Protein AF-A0A3C0UJK7-F1 (afdb_monomer_lite)

Radius of gyration: 13.97 Å; chains: 1; bounding box: 27×34×37 Å

Structure (mmCIF, N/CA/C/O backbone):
data_AF-A0A3C0UJK7-F1
#
_entry.id   AF-A0A3C0UJK7-F1
#
loop_
_atom_site.group_PDB
_atom_site.id
_atom_site.type_symbol
_atom_site.label_atom_id
_atom_site.label_alt_id
_atom_site.label_comp_id
_atom_site.label_asym_id
_atom_site.label_entity_id
_atom_site.label_seq_id
_atom_site.pdbx_PDB_ins_code
_atom_site.Cartn_x
_atom_site.Cartn_y
_atom_site.Cartn_z
_atom_site.occupancy
_atom_site.B_iso_or_equiv
_atom_site.auth_seq_id
_atom_site.auth_comp_id
_atom_site.auth_asym_id
_atom_site.auth_atom_id
_atom_site.pdbx_PDB_model_num
ATOM 1 N N . MET A 1 1 ? -7.680 -0.483 8.257 1.00 69.38 1 MET A N 1
ATOM 2 C CA . MET A 1 1 ? -8.378 0.670 8.880 1.00 69.38 1 MET A CA 1
ATOM 3 C C . MET A 1 1 ? -8.094 0.639 10.379 1.00 69.38 1 MET A C 1
ATOM 5 O O . MET A 1 1 ? -7.902 -0.456 10.890 1.00 69.38 1 MET A O 1
ATOM 9 N N . ILE A 1 2 ? -7.975 1.785 11.055 1.00 78.62 2 ILE A N 1
ATOM 10 C CA . ILE A 1 2 ? -7.679 1.851 12.499 1.00 78.62 2 ILE A CA 1
ATOM 11 C C . ILE A 1 2 ? -8.901 2.431 13.205 1.00 78.62 2 ILE A C 1
ATOM 13 O O . ILE A 1 2 ? -9.400 3.484 12.800 1.00 78.62 2 ILE A O 1
ATOM 17 N N . ASP A 1 3 ? -9.385 1.743 14.233 1.00 85.81 3 ASP A N 1
ATOM 18 C CA . ASP A 1 3 ? -10.406 2.284 15.123 1.00 85.81 3 ASP A CA 1
ATOM 19 C C . ASP A 1 3 ? -9.814 3.461 15.910 1.00 85.81 3 ASP A C 1
ATOM 21 O O . ASP A 1 3 ? -8.791 3.332 16.577 1.00 85.81 3 ASP A O 1
ATOM 25 N N . LYS A 1 4 ? -10.432 4.641 15.808 1.00 84.81 4 LYS A N 1
ATOM 26 C CA . LYS A 1 4 ? -9.867 5.874 16.380 1.00 84.81 4 LYS A CA 1
ATOM 27 C C . LYS A 1 4 ? -9.924 5.925 17.908 1.00 84.81 4 LYS A C 1
ATOM 29 O O . LYS A 1 4 ? -9.200 6.723 18.491 1.00 84.81 4 LYS A O 1
ATOM 34 N N . MET A 1 5 ? -10.774 5.118 18.541 1.00 92.81 5 MET A N 1
ATOM 35 C CA . MET A 1 5 ? -10.942 5.098 19.996 1.00 92.81 5 MET A CA 1
ATOM 36 C C . MET A 1 5 ? -9.947 4.143 20.653 1.00 92.81 5 MET A C 1
ATOM 38 O O . MET A 1 5 ? -9.366 4.454 21.687 1.00 92.81 5 MET A O 1
ATOM 42 N N . THR A 1 6 ? -9.748 2.980 20.041 1.00 91.25 6 THR A N 1
ATOM 43 C CA . THR A 1 6 ? -8.934 1.879 20.573 1.00 91.25 6 THR A CA 1
ATOM 44 C C . THR A 1 6 ? -7.544 1.807 19.946 1.00 91.25 6 THR A C 1
ATOM 46 O O . THR A 1 6 ? -6.688 1.081 20.447 1.00 91.25 6 THR A O 1
ATOM 49 N N . LEU A 1 7 ? -7.318 2.541 18.849 1.00 90.44 7 LEU A N 1
ATOM 50 C CA . LEU A 1 7 ? -6.112 2.497 18.016 1.00 90.44 7 LEU A CA 1
ATOM 51 C C . LEU A 1 7 ? -5.790 1.096 17.474 1.00 90.44 7 LEU A C 1
ATOM 53 O O . LEU A 1 7 ? -4.673 0.842 17.025 1.00 90.44 7 LEU A O 1
ATOM 57 N N . GLN A 1 8 ? -6.771 0.192 17.476 1.00 90.00 8 GLN A N 1
ATOM 58 C CA . GLN A 1 8 ? -6.605 -1.165 16.977 1.00 90.00 8 GLN A CA 1
ATOM 59 C C . GLN A 1 8 ? -6.885 -1.237 15.471 1.00 90.00 8 GLN A C 1
ATOM 61 O O . GLN A 1 8 ? -7.782 -0.548 14.966 1.00 90.00 8 GLN A O 1
ATOM 66 N N . PRO A 1 9 ? -6.153 -2.081 14.725 1.00 82.12 9 PRO A N 1
ATOM 67 C CA . PRO A 1 9 ? -6.492 -2.371 13.344 1.00 82.12 9 PRO A CA 1
ATOM 68 C C . PRO A 1 9 ? -7.827 -3.124 13.286 1.00 82.12 9 PRO A C 1
ATOM 70 O O . PRO A 1 9 ? -7.991 -4.183 13.879 1.00 82.12 9 PRO A O 1
ATOM 73 N N . THR A 1 10 ? -8.785 -2.590 12.534 1.00 81.81 10 THR A N 1
ATOM 74 C CA . THR A 1 10 ? -10.088 -3.231 12.282 1.00 81.81 10 THR A CA 1
ATOM 75 C C . THR A 1 10 ? -10.097 -4.059 11.006 1.00 81.81 10 THR A C 1
ATOM 77 O O . THR A 1 10 ? -10.996 -4.862 10.782 1.00 81.81 10 THR A O 1
ATOM 80 N N . GLN A 1 11 ? -9.102 -3.853 10.143 1.00 80.56 11 GLN A N 1
ATOM 81 C CA . GLN A 1 11 ? -8.991 -4.541 8.867 1.00 80.56 11 GLN A CA 1
ATOM 82 C C . GLN A 1 11 ? -7.532 -4.622 8.440 1.00 80.56 11 GLN A C 1
ATOM 84 O O . GLN A 1 11 ? -6.825 -3.605 8.440 1.00 80.56 11 GLN A O 1
ATOM 89 N N . HIS A 1 12 ? -7.142 -5.816 8.002 1.00 81.19 12 HIS A N 1
ATOM 90 C CA . HIS A 1 12 ? -5.869 -6.100 7.357 1.00 81.19 12 HIS A CA 1
ATOM 91 C C . HIS A 1 12 ? -6.089 -6.271 5.855 1.00 81.19 12 HIS A C 1
ATOM 93 O O . HIS A 1 12 ? -7.027 -6.944 5.433 1.00 81.19 12 HIS A O 1
ATOM 99 N N . ILE A 1 13 ? -5.224 -5.656 5.053 1.00 81.00 13 ILE A N 1
ATOM 100 C CA . ILE A 1 13 ? -5.231 -5.786 3.597 1.00 81.00 13 ILE A CA 1
ATOM 101 C C . ILE A 1 13 ? -3.909 -6.432 3.201 1.00 81.00 13 ILE A C 1
ATOM 103 O O . ILE A 1 13 ? -2.842 -5.890 3.488 1.00 81.00 13 ILE A O 1
ATOM 107 N N . LEU A 1 14 ? -3.983 -7.597 2.561 1.00 80.62 14 LEU A N 1
ATOM 108 C CA . LEU A 1 14 ? -2.811 -8.290 2.045 1.00 80.62 14 LEU A CA 1
ATOM 109 C C . LEU A 1 14 ? -2.516 -7.786 0.638 1.00 80.62 14 LEU A C 1
ATOM 111 O O . LEU A 1 14 ? -3.211 -8.108 -0.322 1.00 80.62 14 LEU A O 1
ATOM 115 N N . LEU A 1 15 ? -1.460 -6.991 0.524 1.00 73.56 15 LEU A N 1
ATOM 116 C CA . LEU A 1 15 ? -0.950 -6.534 -0.757 1.00 73.56 15 LEU A CA 1
ATOM 117 C C . LEU A 1 15 ? 0.153 -7.505 -1.179 1.00 73.56 15 LEU A C 1
ATOM 119 O O . LEU A 1 15 ? 1.076 -7.767 -0.415 1.00 73.56 15 LEU A O 1
ATOM 123 N N . GLY A 1 16 ? 0.064 -8.059 -2.392 1.00 77.94 16 GLY A N 1
ATOM 124 C CA . GLY A 1 16 ? 1.009 -9.061 -2.916 1.00 77.94 16 GLY A CA 1
ATOM 125 C C . GLY A 1 16 ? 2.447 -8.560 -3.131 1.00 77.94 16 GLY A C 1
ATOM 126 O O . GLY A 1 16 ? 3.246 -9.234 -3.777 1.00 77.94 16 GLY A O 1
ATOM 127 N N . GLN A 1 17 ? 2.776 -7.367 -2.637 1.00 78.00 17 GLN A N 1
ATOM 128 C CA . GLN A 1 17 ? 4.117 -6.802 -2.611 1.00 78.00 17 GLN A CA 1
ATOM 129 C C . GLN A 1 17 ? 4.257 -5.817 -1.438 1.00 78.00 17 GLN A C 1
ATOM 131 O O . GLN A 1 17 ? 3.265 -5.192 -1.050 1.00 78.00 17 GLN A O 1
ATOM 136 N N . PRO A 1 18 ? 5.477 -5.633 -0.906 1.00 83.69 18 PRO A N 1
ATOM 137 C CA . PRO A 1 18 ? 5.739 -4.608 0.092 1.00 83.69 18 PRO A CA 1
ATOM 138 C C . PRO A 1 18 ? 5.614 -3.203 -0.513 1.00 83.69 18 PRO A C 1
ATOM 140 O O . PRO A 1 18 ? 6.023 -2.958 -1.654 1.00 83.69 18 PRO A O 1
ATOM 143 N N . LEU A 1 19 ? 5.064 -2.287 0.282 1.00 84.31 19 LEU A N 1
ATOM 144 C CA . LEU A 1 19 ? 4.971 -0.861 -0.012 1.00 84.31 19 LEU A CA 1
ATOM 145 C 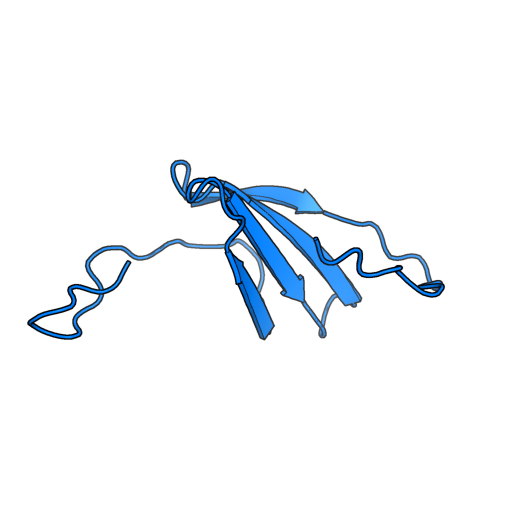C . LEU A 1 19 ? 5.624 -0.078 1.123 1.00 84.31 19 LEU A C 1
ATOM 147 O O . LEU A 1 19 ? 5.355 -0.347 2.293 1.00 84.31 19 LEU A O 1
ATOM 151 N N . ASP A 1 20 ? 6.439 0.903 0.766 1.00 89.31 20 ASP A N 1
ATOM 152 C CA . ASP A 1 20 ? 7.153 1.773 1.699 1.00 89.31 20 ASP A CA 1
ATOM 153 C C . ASP A 1 20 ? 6.302 2.978 2.101 1.00 89.31 20 ASP A C 1
ATOM 155 O O . ASP A 1 20 ? 6.409 3.507 3.205 1.00 89.31 20 ASP A O 1
ATOM 159 N N . THR A 1 21 ? 5.447 3.449 1.194 1.00 88.44 21 THR A N 1
ATOM 160 C CA . THR A 1 21 ? 4.587 4.611 1.438 1.00 88.44 21 THR A CA 1
ATOM 161 C C . THR A 1 21 ? 3.220 4.389 0.822 1.00 88.44 21 THR A C 1
ATOM 163 O O . THR A 1 21 ? 3.108 3.792 -0.246 1.00 88.44 21 THR A O 1
ATOM 166 N N . ILE A 1 22 ? 2.172 4.867 1.494 1.00 88.62 22 ILE A N 1
ATOM 167 C CA . ILE A 1 22 ? 0.789 4.807 1.015 1.00 88.62 22 ILE A CA 1
ATOM 168 C C . ILE A 1 22 ? 0.161 6.195 1.158 1.00 88.62 22 ILE A C 1
ATOM 170 O O . ILE A 1 22 ? 0.128 6.762 2.250 1.00 88.62 22 ILE A O 1
ATOM 174 N N . HIS A 1 23 ? -0.372 6.723 0.059 1.00 90.12 23 HIS A N 1
ATOM 175 C CA . HIS A 1 23 ? -1.101 7.985 0.000 1.00 90.12 23 HIS A CA 1
ATOM 176 C C . HIS A 1 23 ? -2.571 7.725 -0.319 1.00 90.12 23 HIS A C 1
ATOM 178 O O . HIS A 1 23 ? -2.896 7.199 -1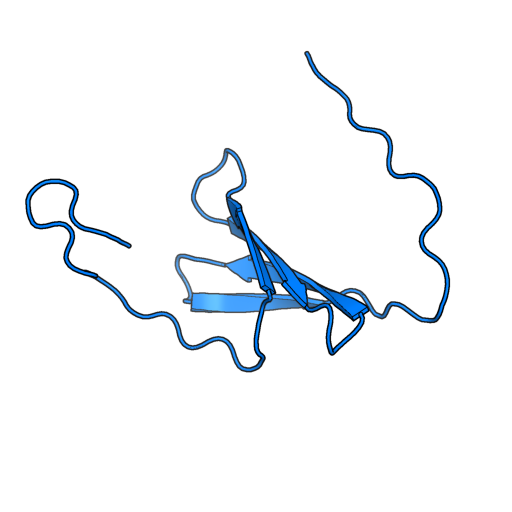.380 1.00 90.12 23 HIS A O 1
ATOM 184 N N . LEU A 1 24 ? -3.467 8.111 0.586 1.00 89.31 24 LEU A N 1
ATOM 185 C CA . LEU A 1 24 ? -4.909 8.021 0.364 1.00 89.31 24 LEU A CA 1
ATOM 186 C C . LEU A 1 24 ? -5.363 9.092 -0.633 1.00 89.31 24 LEU A C 1
ATOM 188 O O . LEU A 1 24 ? -5.013 10.265 -0.484 1.00 89.31 24 LEU A O 1
ATOM 192 N N . LEU A 1 25 ? -6.163 8.701 -1.626 1.00 86.44 25 LEU A N 1
ATOM 193 C CA . LEU A 1 25 ? -6.816 9.660 -2.511 1.00 86.44 25 LEU A CA 1
ATOM 194 C C . LEU A 1 25 ? -8.023 10.314 -1.815 1.00 86.44 25 LEU A C 1
ATOM 196 O O . LEU A 1 25 ? -8.652 9.692 -0.955 1.00 86.44 25 LEU A O 1
ATOM 200 N N . PRO A 1 26 ? -8.421 11.535 -2.226 1.00 88.25 26 PRO A N 1
ATOM 201 C CA . PRO A 1 26 ? -9.557 12.244 -1.628 1.00 88.25 26 PRO A CA 1
ATOM 202 C C . PRO A 1 26 ? -10.896 11.499 -1.702 1.00 88.25 26 PRO A C 1
ATOM 204 O O . PRO A 1 26 ? -11.794 11.786 -0.919 1.00 88.25 26 PRO A O 1
ATOM 207 N N . ASN A 1 27 ? -11.043 10.548 -2.630 1.00 85.19 27 ASN A N 1
ATOM 208 C CA . ASN A 1 27 ? -12.251 9.730 -2.750 1.00 85.19 27 ASN A CA 1
ATOM 209 C C . ASN A 1 27 ? -12.391 8.676 -1.635 1.00 85.19 27 ASN A C 1
ATOM 211 O O . ASN A 1 27 ? -13.446 8.059 -1.525 1.00 85.19 27 ASN A O 1
ATOM 215 N N . GLY A 1 28 ? -11.343 8.440 -0.835 1.00 82.69 28 GLY A N 1
ATOM 216 C CA . GLY A 1 28 ? -11.335 7.489 0.282 1.00 82.69 28 GLY A CA 1
ATOM 217 C C . GLY A 1 28 ? -11.429 6.010 -0.108 1.00 82.69 28 GLY A C 1
ATOM 218 O O . GLY A 1 28 ? -11.351 5.151 0.763 1.00 82.69 28 GLY A O 1
ATOM 219 N N . GLN A 1 29 ? -11.581 5.698 -1.395 1.00 88.31 29 GLN A N 1
ATOM 220 C CA . GLN A 1 29 ? -11.728 4.331 -1.907 1.00 88.31 29 GLN A CA 1
ATOM 221 C C . GLN A 1 29 ? -10.427 3.797 -2.500 1.00 88.31 29 GLN A C 1
ATOM 223 O O . GLN A 1 29 ? -10.257 2.588 -2.653 1.00 88.31 29 GLN A O 1
ATOM 228 N N . GLN A 1 30 ? -9.507 4.698 -2.835 1.00 88.56 30 GLN A N 1
ATOM 229 C CA . GLN A 1 30 ? -8.263 4.362 -3.501 1.00 88.56 30 GLN A CA 1
ATOM 230 C C . GLN A 1 30 ? -7.057 4.933 -2.760 1.00 88.56 30 GLN A C 1
ATOM 232 O O . GLN A 1 30 ? -7.139 5.951 -2.065 1.00 88.56 30 GLN A O 1
ATOM 237 N N . ALA A 1 31 ? -5.915 4.281 -2.945 1.00 89.69 31 ALA A N 1
ATOM 238 C CA . ALA A 1 31 ? -4.623 4.757 -2.479 1.00 89.69 31 ALA A CA 1
ATOM 239 C C . ALA A 1 31 ? -3.544 4.566 -3.549 1.00 89.69 31 ALA A C 1
ATOM 241 O O . ALA A 1 31 ? -3.635 3.665 -4.380 1.00 89.69 31 ALA A O 1
ATOM 242 N N . ILE A 1 32 ? -2.502 5.393 -3.494 1.00 90.62 32 ILE A N 1
ATOM 243 C CA . ILE A 1 32 ? -1.268 5.211 -4.258 1.00 90.62 32 ILE A CA 1
ATOM 244 C C . ILE A 1 32 ? -0.199 4.701 -3.301 1.00 90.62 32 ILE A C 1
ATOM 246 O O . ILE A 1 32 ? 0.153 5.374 -2.335 1.00 90.62 32 ILE A O 1
ATOM 250 N N . GLY A 1 33 ? 0.305 3.505 -3.572 1.00 90.19 33 GLY A N 1
ATOM 251 C CA . GLY A 1 33 ? 1.455 2.918 -2.907 1.00 90.19 33 GLY A CA 1
ATOM 252 C C . GLY A 1 33 ? 2.746 3.201 -3.665 1.00 90.19 33 GLY A C 1
ATOM 253 O O . GLY A 1 33 ? 2.761 3.116 -4.888 1.00 90.19 33 GLY A O 1
ATOM 254 N N . LEU A 1 34 ? 3.834 3.472 -2.954 1.00 89.00 34 LEU A N 1
ATOM 255 C CA . LEU A 1 34 ? 5.195 3.462 -3.488 1.00 89.00 34 LEU A CA 1
ATOM 256 C C . LEU A 1 34 ? 5.907 2.203 -2.993 1.00 89.00 34 LEU A C 1
ATOM 258 O O . LEU A 1 34 ? 5.892 1.927 -1.794 1.00 89.00 34 LEU A O 1
ATOM 262 N N . SER A 1 35 ? 6.546 1.473 -3.904 1.00 85.12 35 SER A N 1
ATOM 263 C CA . SER A 1 35 ? 7.523 0.436 -3.573 1.00 85.12 35 SER A CA 1
ATOM 264 C C . SER A 1 35 ? 8.896 0.896 -4.047 1.00 85.12 35 SER A C 1
ATOM 266 O O . SER A 1 35 ? 9.173 0.894 -5.244 1.00 85.12 35 SER A O 1
ATOM 268 N N . VAL A 1 36 ? 9.765 1.289 -3.122 1.00 79.44 36 VAL A N 1
ATOM 269 C CA . VAL A 1 36 ? 11.159 1.666 -3.377 1.00 79.44 36 VAL A CA 1
ATOM 270 C C . VAL A 1 36 ? 11.939 0.450 -3.863 1.00 79.44 36 VAL A C 1
ATOM 272 O O . VAL A 1 36 ? 12.667 0.550 -4.845 1.00 79.44 36 VAL A O 1
ATOM 275 N N . MET A 1 37 ? 11.721 -0.722 -3.255 1.00 79.69 37 MET A N 1
ATOM 276 C CA . MET A 1 37 ? 12.382 -1.965 -3.674 1.00 79.69 37 MET A CA 1
ATOM 277 C C . MET A 1 37 ? 12.077 -2.338 -5.127 1.00 79.69 37 MET A C 1
ATOM 279 O O . MET A 1 37 ? 12.958 -2.814 -5.838 1.00 79.69 37 MET A O 1
ATOM 283 N N . LYS A 1 38 ? 10.829 -2.144 -5.571 1.00 77.06 38 LYS A N 1
ATOM 284 C CA . LYS A 1 38 ? 10.418 -2.422 -6.957 1.00 77.06 38 LYS A CA 1
ATOM 285 C C . LYS A 1 38 ? 10.443 -1.191 -7.857 1.00 77.06 38 LYS A C 1
ATOM 287 O O . LYS A 1 38 ? 10.082 -1.289 -9.026 1.00 77.06 38 LYS A O 1
ATOM 292 N N . VAL A 1 39 ? 10.854 -0.051 -7.304 1.00 81.56 39 VAL A N 1
ATOM 293 C CA . VAL A 1 39 ? 10.914 1.263 -7.948 1.00 81.56 39 VAL A CA 1
ATOM 294 C C . VAL A 1 39 ? 9.572 1.665 -8.581 1.00 81.56 39 VAL A C 1
ATOM 296 O O . VAL A 1 39 ? 9.558 2.450 -9.514 1.00 81.56 39 VAL A O 1
ATOM 299 N N . ASN A 1 40 ? 8.425 1.150 -8.125 1.00 82.12 40 ASN A N 1
ATOM 300 C CA . ASN A 1 40 ? 7.134 1.318 -8.805 1.00 82.12 40 ASN A CA 1
ATOM 301 C C . ASN A 1 40 ? 6.078 2.030 -7.953 1.00 82.12 40 ASN A C 1
ATOM 303 O O . ASN A 1 40 ? 6.179 2.124 -6.729 1.00 82.12 40 ASN A O 1
ATOM 307 N N . LEU A 1 41 ? 5.046 2.528 -8.633 1.00 88.06 41 LEU A N 1
ATOM 308 C CA . LEU A 1 41 ? 3.824 3.029 -8.019 1.00 88.06 41 LEU A CA 1
ATOM 309 C C . LEU A 1 41 ? 2.710 2.006 -8.228 1.00 88.06 4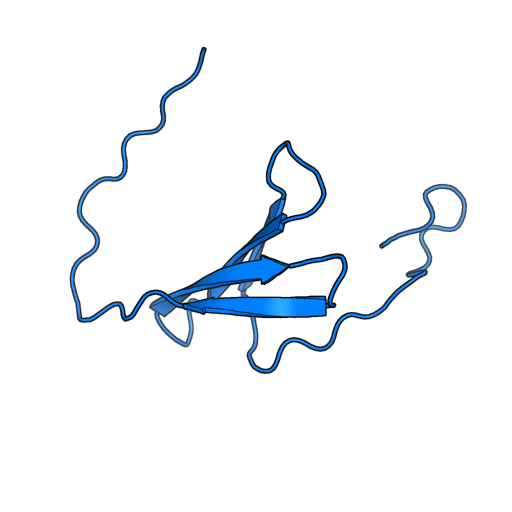1 LEU A C 1
ATOM 311 O O . LEU A 1 41 ? 2.566 1.441 -9.312 1.00 88.06 41 LEU A O 1
ATOM 315 N N . ALA A 1 42 ? 1.904 1.799 -7.197 1.00 88.88 42 ALA A N 1
ATOM 316 C CA . ALA A 1 42 ? 0.758 0.909 -7.201 1.00 88.88 42 ALA A CA 1
ATOM 317 C C . ALA A 1 42 ? -0.521 1.704 -6.952 1.00 88.88 42 ALA A C 1
ATOM 319 O 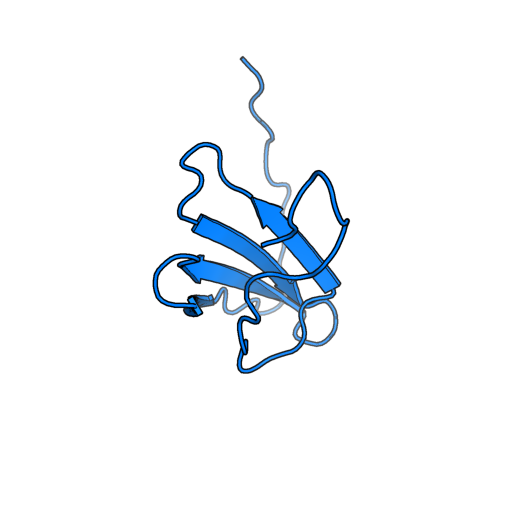O . A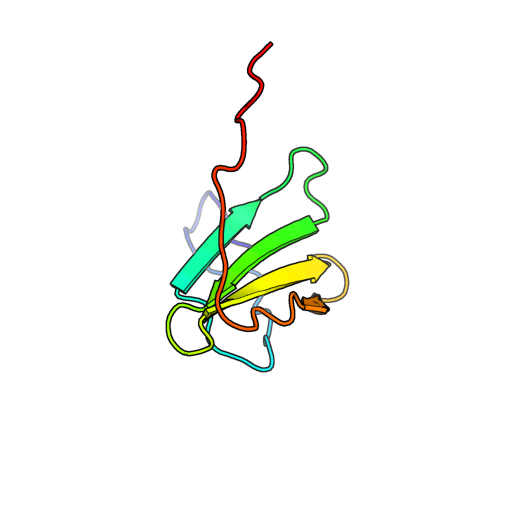LA A 1 42 ? -0.616 2.418 -5.959 1.00 88.88 42 ALA A O 1
ATOM 320 N N . MET A 1 43 ? -1.524 1.550 -7.811 1.00 90.81 43 MET A N 1
ATOM 321 C CA . MET A 1 43 ? -2.889 1.955 -7.484 1.00 90.81 43 MET A CA 1
ATOM 322 C C . MET A 1 43 ? -3.546 0.832 -6.685 1.00 90.81 43 MET A C 1
ATOM 324 O O . MET A 1 43 ? -3.505 -0.329 -7.095 1.00 90.81 43 MET A O 1
ATOM 328 N N . ILE A 1 44 ? -4.149 1.172 -5.553 1.00 88.75 44 ILE A N 1
ATOM 329 C CA . ILE A 1 44 ? -4.744 0.227 -4.609 1.00 88.75 44 ILE A CA 1
ATOM 330 C C . ILE A 1 44 ? -6.224 0.558 -4.481 1.00 88.75 44 ILE A C 1
ATOM 332 O O . ILE A 1 44 ? -6.579 1.691 -4.163 1.00 88.75 44 ILE A O 1
ATOM 336 N N . ASP A 1 45 ? -7.076 -0.436 -4.693 1.00 87.50 45 ASP A N 1
ATOM 337 C CA . ASP A 1 45 ? -8.484 -0.388 -4.309 1.00 87.50 45 ASP A CA 1
ATOM 338 C C . ASP A 1 45 ? -8.605 -0.869 -2.861 1.00 87.50 45 ASP A C 1
ATOM 340 O O . ASP A 1 45 ? -8.306 -2.025 -2.548 1.00 87.50 45 ASP A O 1
ATOM 344 N N . LEU A 1 46 ? -9.010 0.036 -1.972 1.00 85.12 46 LEU A N 1
ATOM 345 C CA . LEU A 1 46 ? -9.101 -0.217 -0.534 1.00 85.12 46 LEU A CA 1
ATOM 346 C C . LEU A 1 46 ? -10.342 -1.034 -0.167 1.00 85.12 46 LEU A C 1
ATOM 348 O O . LEU A 1 46 ? -10.326 -1.726 0.849 1.00 85.12 46 LEU A O 1
ATOM 352 N N . SER A 1 47 ? -11.394 -0.975 -0.988 1.00 84.44 47 SER A N 1
ATOM 353 C CA . SER A 1 47 ? -12.623 -1.747 -0.778 1.00 84.44 47 SER A CA 1
ATOM 354 C C . SER A 1 47 ? -12.413 -3.217 -1.137 1.00 84.44 47 SER A C 1
ATOM 356 O O . SER A 1 47 ? -12.796 -4.107 -0.381 1.00 84.44 47 SER A O 1
ATOM 358 N N . ALA A 1 48 ? -11.726 -3.464 -2.254 1.00 82.94 48 ALA A N 1
ATOM 359 C CA . ALA A 1 48 ? -11.384 -4.799 -2.727 1.00 82.94 48 ALA A CA 1
ATOM 360 C C . ALA A 1 48 ? -10.082 -5.342 -2.112 1.00 82.94 48 ALA A C 1
ATOM 362 O O . ALA A 1 48 ? -9.765 -6.516 -2.287 1.00 82.94 48 ALA A O 1
ATOM 363 N N . GLY A 1 49 ? -9.307 -4.494 -1.430 1.00 82.38 49 GLY A N 1
ATOM 364 C CA . GLY A 1 49 ? -8.052 -4.871 -0.787 1.00 82.38 49 GLY A CA 1
ATOM 365 C C . GLY A 1 49 ? -6.981 -5.366 -1.763 1.00 82.38 49 GLY A C 1
ATOM 366 O O . GLY A 1 49 ? -6.218 -6.266 -1.422 1.00 82.38 49 GLY A O 1
ATOM 367 N N . ARG A 1 50 ? -6.931 -4.820 -2.985 1.00 83.31 50 ARG A N 1
ATOM 368 C CA . ARG A 1 50 ? -6.025 -5.296 -4.045 1.00 83.31 50 ARG A CA 1
ATOM 369 C C . ARG A 1 50 ? -5.381 -4.163 -4.828 1.00 83.31 50 ARG A C 1
ATOM 371 O O . ARG A 1 5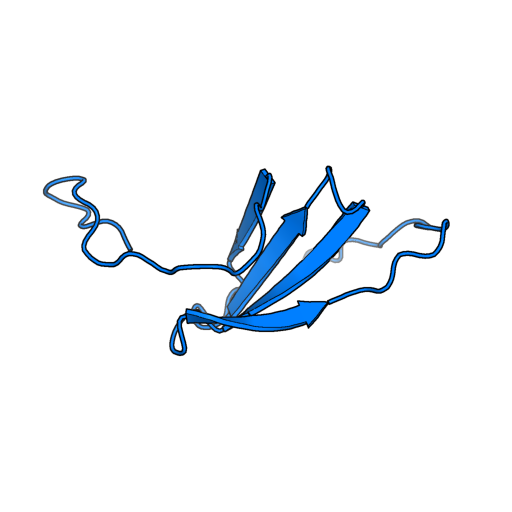0 ? -5.945 -3.081 -4.974 1.00 83.31 50 ARG A O 1
ATOM 378 N N . ILE A 1 51 ? -4.214 -4.451 -5.394 1.00 84.81 51 ILE A N 1
ATOM 379 C CA . ILE A 1 51 ? -3.564 -3.583 -6.376 1.00 84.81 51 ILE A CA 1
ATOM 380 C C . ILE A 1 51 ? -4.318 -3.714 -7.702 1.00 84.81 51 ILE A C 1
ATOM 382 O O . ILE A 1 51 ? -4.522 -4.824 -8.191 1.00 84.81 51 ILE A O 1
ATOM 386 N N . THR A 1 52 ? -4.742 -2.591 -8.271 1.00 87.94 52 THR A N 1
ATOM 387 C CA . THR A 1 52 ? -5.495 -2.533 -9.534 1.00 87.94 52 THR A CA 1
ATOM 388 C C . THR A 1 52 ? -4.646 -2.065 -10.708 1.00 87.94 52 THR A C 1
ATOM 390 O O . THR A 1 52 ? -4.969 -2.385 -11.848 1.00 87.94 52 THR A O 1
ATOM 393 N N . ALA A 1 53 ? -3.546 -1.354 -10.448 1.00 85.75 53 ALA A N 1
ATOM 394 C CA . ALA A 1 53 ? -2.576 -0.968 -11.466 1.00 85.75 53 ALA A CA 1
ATOM 395 C C . ALA A 1 53 ? -1.170 -0.842 -10.870 1.00 85.75 53 ALA A C 1
ATOM 397 O O . ALA A 1 53 ? -1.013 -0.505 -9.697 1.00 85.75 53 ALA A O 1
ATOM 398 N N . LEU A 1 54 ? -0.153 -1.074 -11.699 1.00 86.81 54 LEU A N 1
ATOM 399 C CA . LEU A 1 54 ? 1.256 -0.869 -11.373 1.00 86.81 54 LEU A CA 1
ATOM 400 C C . LEU A 1 54 ? 1.905 -0.049 -12.482 1.00 86.81 54 LEU A C 1
ATOM 402 O O . LEU A 1 54 ? 1.675 -0.321 -13.661 1.00 86.81 54 LEU A O 1
ATOM 406 N N . THR A 1 55 ? 2.736 0.925 -12.124 1.00 81.50 55 THR A N 1
ATOM 407 C CA . THR A 1 55 ? 3.614 1.554 -13.109 1.00 81.50 55 THR A CA 1
ATOM 408 C C . THR A 1 55 ? 4.771 0.607 -13.417 1.00 81.50 55 THR A C 1
ATOM 410 O O . THR A 1 55 ? 5.456 0.117 -12.521 1.00 81.50 55 THR A O 1
ATOM 413 N N . ALA A 1 56 ? 5.002 0.337 -14.700 1.00 63.00 56 ALA A N 1
ATOM 414 C CA . ALA A 1 56 ? 6.258 -0.244 -15.145 1.00 63.00 56 ALA A CA 1
ATOM 415 C C . ALA A 1 56 ? 7.284 0.890 -15.195 1.00 63.00 56 ALA A C 1
ATOM 417 O O . ALA A 1 56 ? 7.385 1.614 -16.182 1.00 63.00 56 ALA A O 1
ATOM 418 N N . THR A 1 57 ? 8.004 1.120 -14.106 1.00 55.84 57 THR A N 1
ATOM 419 C CA . THR A 1 57 ? 9.091 2.101 -14.078 1.00 55.84 57 THR A CA 1
ATOM 420 C C . THR A 1 57 ? 10.330 1.507 -14.740 1.00 55.84 57 THR A C 1
ATOM 422 O O . THR A 1 57 ? 11.307 1.138 -14.096 1.00 55.84 57 THR A O 1
ATOM 425 N N . SER A 1 58 ? 10.318 1.435 -16.071 1.00 44.78 58 SER A N 1
ATOM 426 C CA . SER A 1 58 ? 11.562 1.358 -16.831 1.00 44.78 58 SER A CA 1
ATOM 427 C C . SER A 1 58 ? 12.254 2.724 -16.731 1.00 44.78 58 SER A C 1
ATOM 429 O O . SER A 1 58 ? 11.921 3.635 -17.478 1.00 44.78 58 SER A O 1
ATOM 431 N N . HIS A 1 59 ? 13.147 2.892 -15.752 1.00 45.94 59 HIS A N 1
ATOM 432 C CA . HIS A 1 59 ? 14.196 3.922 -15.698 1.00 45.94 59 HIS A CA 1
ATOM 433 C C . HIS A 1 59 ? 13.883 5.305 -16.320 1.00 45.94 59 HIS A C 1
ATOM 435 O O . HIS A 1 59 ? 14.638 5.756 -17.169 1.00 45.94 59 HIS A O 1
ATOM 441 N N . TYR A 1 60 ? 12.832 6.015 -15.895 1.00 42.22 60 TYR A N 1
ATOM 442 C CA . TYR A 1 60 ? 12.787 7.487 -15.964 1.00 42.22 60 TYR A CA 1
ATOM 443 C C . TYR A 1 60 ? 11.586 8.027 -15.173 1.00 42.22 60 TYR A C 1
ATOM 445 O O . TYR A 1 60 ? 10.440 7.746 -15.513 1.00 42.22 60 TYR A O 1
ATOM 453 N N . LEU A 1 61 ? 11.831 8.825 -14.132 1.00 46.78 61 LEU A N 1
ATOM 454 C CA . LEU A 1 61 ? 10.804 9.652 -13.493 1.00 46.78 61 LEU A CA 1
ATOM 455 C C . LEU A 1 61 ? 11.216 11.115 -13.676 1.00 46.78 61 LEU A C 1
ATOM 457 O O . LEU A 1 61 ? 12.032 11.643 -12.925 1.00 46.78 61 LEU A O 1
ATOM 461 N N . GLY A 1 62 ? 10.684 11.742 -14.727 1.00 37.41 62 GLY A N 1
ATOM 462 C CA . GLY A 1 62 ? 10.710 13.196 -14.887 1.00 37.41 62 GLY A CA 1
ATOM 463 C C . GLY A 1 62 ? 9.818 13.893 -13.846 1.00 37.41 62 GLY A C 1
ATOM 464 O O . GLY A 1 62 ? 9.063 13.227 -13.131 1.00 37.41 62 GLY A O 1
ATOM 465 N N . PRO A 1 63 ? 9.893 15.229 -13.731 1.00 36.38 63 PRO A N 1
ATOM 466 C CA . PRO A 1 63 ? 9.207 15.971 -12.679 1.00 36.38 63 PRO A CA 1
ATOM 467 C C . PRO A 1 63 ? 7.682 15.846 -12.802 1.00 36.38 63 PRO A C 1
ATOM 469 O O . PRO A 1 63 ? 7.097 16.205 -13.823 1.00 36.38 63 PRO A O 1
ATOM 472 N N . ILE A 1 64 ? 7.031 15.371 -11.737 1.00 44.59 64 ILE A N 1
ATOM 473 C CA . ILE A 1 64 ? 5.571 15.392 -11.606 1.00 44.59 64 ILE A CA 1
ATOM 474 C C . ILE A 1 64 ? 5.181 16.729 -10.976 1.00 44.59 64 ILE A C 1
ATOM 476 O O . ILE A 1 64 ? 5.580 17.044 -9.854 1.00 44.59 64 ILE A O 1
ATOM 480 N N . ALA A 1 65 ? 4.403 17.522 -11.708 1.00 27.91 65 ALA A N 1
ATOM 481 C CA . ALA A 1 65 ? 3.842 18.767 -11.210 1.00 27.91 65 ALA A CA 1
ATOM 482 C C . ALA A 1 65 ? 2.770 18.490 -10.143 1.00 27.91 65 ALA A C 1
ATOM 484 O O . ALA A 1 65 ? 1.853 17.695 -10.355 1.00 27.91 65 ALA A O 1
ATOM 485 N N . ILE A 1 66 ? 2.863 19.184 -9.008 1.00 41.75 66 ILE A N 1
ATOM 486 C CA . ILE A 1 66 ? 1.821 19.203 -7.981 1.00 41.75 66 ILE A CA 1
ATOM 487 C C . ILE A 1 66 ? 0.980 20.455 -8.210 1.00 41.75 66 ILE A C 1
ATOM 489 O O . ILE A 1 66 ? 1.453 21.571 -8.005 1.00 41.75 66 ILE A O 1
ATOM 493 N N . VAL A 1 67 ? -0.277 20.273 -8.611 1.00 33.16 67 VAL A N 1
ATOM 494 C CA . VAL A 1 67 ? -1.260 21.360 -8.648 1.00 33.16 67 VAL A CA 1
ATOM 495 C C . VAL A 1 67 ? -1.943 21.432 -7.283 1.00 33.16 67 VAL A C 1
ATOM 497 O O . VAL A 1 67 ? -2.571 20.466 -6.847 1.00 33.16 67 VAL A O 1
ATOM 500 N N . ARG A 1 68 ? -1.823 22.574 -6.601 1.00 35.19 68 ARG A N 1
ATOM 501 C CA . ARG A 1 68 ? -2.682 22.940 -5.465 1.00 35.19 68 ARG A CA 1
ATOM 502 C C . ARG A 1 68 ? -3.758 23.911 -5.951 1.00 35.19 68 ARG A C 1
ATOM 504 O O . ARG A 1 68 ? -3.482 24.720 -6.832 1.00 35.19 68 ARG A O 1
ATOM 511 N N . LYS A 1 69 ? -4.967 23.777 -5.399 1.00 45.47 69 LYS A N 1
ATOM 512 C CA . LYS A 1 69 ? -6.027 24.784 -5.533 1.00 45.47 69 LYS A CA 1
ATOM 513 C C . LYS A 1 69 ? -5.664 26.039 -4.753 1.00 45.47 69 LYS A C 1
ATOM 515 O O . LYS A 1 69 ? -5.044 25.872 -3.677 1.00 45.47 69 LYS A O 1
#

pLDDT: mean 76.33, std 17.84, range [27.91, 92.81]

Secondary structure (DSSP, 8-state):
-B-TTT--BS-----SS--SEEEE-TTSSEEEEEETTTTEEEEEETTTTEEEEE----S--PPPP----

Foldseek 3Di:
DADPVVRDDPDDADEPDDFPDWAADPVNQWIWTADVVQRKIFIAGPVVSYTPDIDPPPDDDDDDDDDDD

Sequence (69 aa):
MIDKMTLQPTQHILLGQPLDTIHLLPNGQQAIGLSVMKVNLAMIDLSAGRITALTATSHYLGPIAIVRK